Protein AF-X1VYG8-F1 (afdb_monomer_lite)

Organism: NCBI:txid412755

Foldseek 3Di:
DDDPPPDDDPKDKAAAPVLVVLVVVLVVCVVPDDPLVSVLSVQQSLLVCLVVVRMDMPPDDPVSVVSNVVSVVCVPDGPSVVVVCCLVPVQVVQDWDFDDDPVFTWIWGWHQDPDPDPDRDGDTDTDGDDDDD

Secondary structure (DSSP, 8-state):
-EETTTEE---EEEE-HHHHHHHHHHHHHTTTS-HHHHHHHHHHHHHHHHHTT-EEEESPPHHHHHHHHHHHHHTT--HHHHHHHHHHHGGGGT-EEEE--SS--EEEE-------SSS-----EEEE-----

Sequence (133 aa):
IQKDHGIKISCIRLLKKRTIDLINSHCERLTKSTYYEFIQSLLDIIQILLEQELIFIYPEPNILRFLKSSVALLDGIKFSKVFEFIESVIPSFNASFIVNSNNLPILLKIKKENTKSLHPENKVRYSPMRKFL

Radius of gyr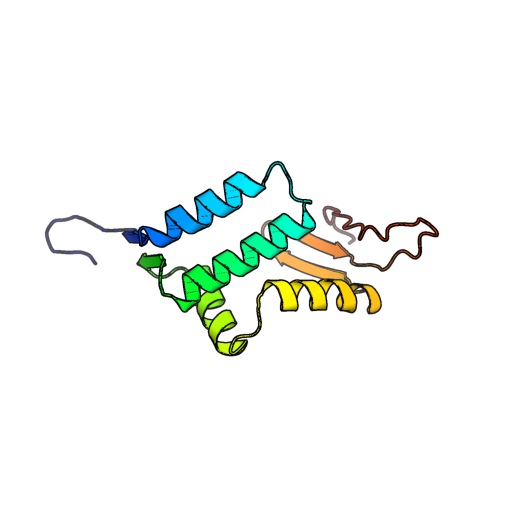ation: 19.71 Å; chains: 1; bounding box: 52×33×54 Å

Structure (mmCIF, N/CA/C/O backbone):
data_AF-X1VYG8-F1
#
_entry.id   AF-X1VYG8-F1
#
loop_
_atom_site.group_PDB
_atom_site.id
_atom_site.type_symbol
_atom_site.label_atom_id
_atom_site.label_alt_id
_atom_site.label_comp_id
_atom_site.label_asym_id
_atom_site.label_entity_id
_atom_site.label_seq_id
_atom_site.pdbx_PDB_ins_code
_atom_site.Cartn_x
_atom_site.Cartn_y
_atom_site.Cartn_z
_atom_site.occupancy
_atom_site.B_iso_or_equiv
_atom_site.auth_seq_id
_atom_site.auth_comp_id
_atom_site.auth_asym_id
_atom_site.auth_atom_id
_atom_site.pdbx_PDB_model_num
ATOM 1 N N . ILE A 1 1 ? -23.465 12.217 11.377 1.00 51.41 1 ILE A N 1
ATOM 2 C CA . ILE A 1 1 ? -24.352 12.018 12.548 1.00 51.41 1 ILE A CA 1
ATOM 3 C C . ILE A 1 1 ? -24.699 13.398 13.085 1.00 51.41 1 ILE A C 1
ATOM 5 O O . ILE A 1 1 ? -23.802 14.088 13.555 1.00 51.41 1 ILE A O 1
ATOM 9 N N . GLN A 1 2 ? -25.946 13.832 12.920 1.00 43.75 2 GLN A N 1
ATOM 10 C CA . GLN A 1 2 ? -26.480 14.981 13.649 1.00 43.75 2 GLN A CA 1
ATOM 11 C C . GLN A 1 2 ? -26.943 14.402 14.987 1.00 43.75 2 GLN A C 1
ATOM 13 O O . GLN A 1 2 ? -27.871 13.604 15.010 1.00 43.75 2 GLN A O 1
ATOM 18 N N . LYS A 1 3 ? -26.210 14.670 16.070 1.00 51.25 3 LYS A N 1
ATOM 19 C CA . LYS A 1 3 ? -26.756 14.481 17.420 1.00 51.25 3 LYS A CA 1
ATOM 20 C C . LYS A 1 3 ? -27.469 15.782 17.777 1.00 51.25 3 LYS A C 1
ATOM 22 O O . LYS A 1 3 ? -26.983 16.835 17.365 1.00 51.25 3 LYS A O 1
ATOM 27 N N . ASP A 1 4 ? -28.569 15.699 18.520 1.00 58.03 4 ASP A N 1
ATOM 28 C CA . ASP A 1 4 ? -29.586 16.731 18.830 1.00 58.03 4 ASP A CA 1
ATOM 29 C C . ASP A 1 4 ? -29.103 18.054 19.481 1.00 58.03 4 ASP A C 1
ATOM 31 O O . ASP A 1 4 ? -29.870 18.774 20.104 1.00 58.03 4 ASP A O 1
ATOM 35 N N . HIS A 1 5 ? -27.825 18.406 19.344 1.00 63.84 5 HIS A N 1
ATOM 36 C CA . HIS A 1 5 ? -27.143 19.534 19.981 1.00 63.84 5 HIS A CA 1
ATOM 37 C C . HIS A 1 5 ? -26.583 20.540 18.953 1.00 63.84 5 HIS A C 1
ATOM 39 O O . HIS A 1 5 ? -25.691 21.321 19.267 1.00 63.84 5 HIS A O 1
ATOM 45 N N . GLY A 1 6 ? -27.029 20.491 17.690 1.00 70.31 6 GLY A N 1
ATOM 46 C CA . GLY A 1 6 ? -26.578 21.415 16.635 1.00 70.31 6 GLY A CA 1
ATOM 47 C C . GLY A 1 6 ? -25.149 21.184 16.113 1.00 70.31 6 GLY A C 1
ATOM 48 O O . GLY A 1 6 ? -24.686 21.923 15.248 1.00 70.31 6 GLY A O 1
ATOM 49 N N . ILE A 1 7 ? -24.449 20.143 16.576 1.00 70.62 7 ILE A N 1
ATOM 50 C CA . ILE A 1 7 ? -23.077 19.830 16.150 1.00 70.62 7 ILE A CA 1
ATOM 51 C C . ILE A 1 7 ? -23.100 18.818 14.996 1.00 70.62 7 ILE A C 1
ATOM 53 O O . ILE A 1 7 ? -23.560 17.682 15.143 1.00 70.62 7 ILE A O 1
ATOM 57 N N . LYS A 1 8 ? -22.554 19.216 13.839 1.00 77.69 8 LYS A N 1
ATOM 58 C CA . LYS A 1 8 ? -22.362 18.354 12.663 1.00 77.69 8 LYS A CA 1
ATOM 59 C C . LYS A 1 8 ? -20.902 17.918 12.563 1.00 77.69 8 LYS A C 1
ATOM 61 O O . LYS A 1 8 ? -20.041 18.697 12.168 1.00 77.69 8 LYS A O 1
ATOM 66 N N . ILE A 1 9 ? -20.631 16.646 12.848 1.00 74.69 9 ILE A N 1
ATOM 67 C CA . ILE A 1 9 ? -19.317 16.053 12.570 1.00 74.69 9 ILE A CA 1
ATOM 68 C C . ILE A 1 9 ? -19.217 15.781 11.066 1.00 74.69 9 ILE A C 1
ATOM 70 O O . ILE A 1 9 ? -19.950 14.943 10.535 1.00 74.69 9 ILE A O 1
ATOM 74 N N . SER A 1 10 ? -18.329 16.507 10.385 1.00 83.94 10 SER A N 1
ATOM 75 C CA . SER A 1 10 ? -18.081 16.380 8.943 1.00 83.94 10 SER A CA 1
ATOM 76 C C . SER A 1 10 ? -17.059 15.294 8.605 1.00 83.94 10 SER A C 1
ATOM 78 O O . SER A 1 10 ? -17.198 14.640 7.574 1.00 83.94 10 SER A O 1
ATOM 80 N N . CYS A 1 11 ? -16.052 15.086 9.461 1.00 88.50 11 CYS A N 1
ATOM 81 C CA . CYS A 1 11 ? -15.027 14.067 9.270 1.00 88.50 11 CYS A CA 1
ATOM 82 C C . CYS A 1 11 ? -14.418 13.616 10.606 1.00 88.50 11 CYS A C 1
ATOM 84 O O . CYS A 1 11 ? -14.146 14.440 11.475 1.00 88.50 11 CYS A O 1
ATOM 86 N N . ILE A 1 12 ? -14.165 12.315 10.745 1.00 92.69 12 ILE A N 1
ATOM 87 C CA . ILE A 1 12 ? -13.341 11.717 11.800 1.00 92.69 12 ILE A CA 1
ATOM 88 C C . ILE A 1 12 ? -12.211 10.958 11.114 1.00 92.69 12 ILE A C 1
ATOM 90 O O . ILE A 1 12 ? -12.460 10.218 10.164 1.00 92.69 12 ILE A O 1
ATOM 94 N N . ARG A 1 13 ? -10.978 11.125 11.596 1.00 93.38 13 ARG A N 1
ATOM 95 C CA . ARG A 1 13 ? -9.806 10.371 11.140 1.00 93.38 13 ARG A CA 1
ATOM 96 C C . ARG A 1 13 ? -9.111 9.781 12.355 1.00 93.38 13 ARG A C 1
ATOM 98 O O . ARG A 1 13 ? -8.787 10.519 13.279 1.00 93.38 13 ARG A O 1
ATOM 105 N N . LEU A 1 14 ? -8.885 8.475 12.345 1.00 93.44 14 LEU A N 1
ATOM 106 C CA . LEU A 1 14 ? -8.129 7.770 13.372 1.00 93.44 14 LEU A CA 1
ATOM 107 C C . LEU A 1 14 ? -6.946 7.075 12.703 1.00 93.44 14 LEU A C 1
ATOM 109 O O . LEU A 1 14 ? -7.106 6.394 11.689 1.00 93.44 14 LEU A O 1
ATOM 113 N N . LEU A 1 15 ? -5.761 7.273 13.271 1.00 94.50 15 LEU A N 1
ATOM 114 C CA . LEU A 1 15 ? -4.505 6.713 12.787 1.00 94.50 15 LEU A CA 1
ATOM 115 C C . LEU A 1 15 ? -3.844 5.983 13.953 1.00 94.50 15 LEU A C 1
ATOM 117 O O . LEU A 1 15 ? -3.635 6.573 15.013 1.00 94.50 15 LEU A O 1
ATOM 121 N N . LYS A 1 16 ? -3.519 4.702 13.775 1.00 95.44 16 LYS A N 1
ATOM 122 C CA . LYS A 1 16 ? -2.747 3.959 14.781 1.00 95.44 16 LYS A CA 1
ATOM 123 C C . LYS A 1 16 ? -1.307 4.487 14.793 1.00 95.44 16 LYS A C 1
ATOM 125 O O . LYS A 1 16 ? -0.790 4.869 13.748 1.00 95.44 16 LYS A O 1
ATOM 130 N N . LYS A 1 17 ? -0.625 4.461 15.947 1.00 95.62 17 LYS A N 1
ATOM 131 C CA . LYS A 1 17 ? 0.773 4.932 16.086 1.00 95.62 17 LYS A CA 1
ATOM 132 C C . LYS A 1 17 ? 1.701 4.351 15.010 1.00 95.62 17 LYS A C 1
ATOM 134 O O . LYS A 1 17 ? 2.469 5.084 14.400 1.00 95.62 17 LYS A O 1
ATOM 139 N N . ARG A 1 18 ? 1.528 3.061 14.706 1.00 95.88 18 ARG A N 1
ATOM 140 C CA . ARG A 1 18 ? 2.270 2.348 13.659 1.00 95.88 18 ARG A CA 1
ATOM 141 C C . ARG A 1 18 ? 2.225 3.045 12.294 1.00 95.88 18 ARG A C 1
ATOM 143 O O . ARG A 1 18 ? 3.197 2.965 11.555 1.00 95.88 18 ARG A O 1
ATOM 150 N N . THR A 1 19 ? 1.138 3.744 11.960 1.00 94.44 19 THR A N 1
ATOM 151 C CA . THR A 1 19 ? 1.047 4.557 10.737 1.00 94.44 19 THR A CA 1
ATOM 152 C C . THR A 1 19 ? 2.137 5.619 10.696 1.00 94.44 19 THR A C 1
ATOM 154 O O . THR A 1 19 ? 2.805 5.777 9.680 1.00 94.44 19 THR A O 1
ATOM 157 N N . ILE A 1 20 ? 2.332 6.327 11.808 1.00 93.69 20 ILE A N 1
ATOM 158 C CA . ILE A 1 20 ? 3.333 7.387 11.927 1.00 93.69 20 ILE A CA 1
ATOM 159 C C . ILE A 1 20 ? 4.736 6.781 11.853 1.00 93.69 20 ILE A C 1
ATOM 161 O O . ILE A 1 20 ? 5.575 7.293 11.121 1.00 93.69 20 ILE A O 1
ATOM 165 N N . ASP A 1 21 ? 4.965 5.656 12.533 1.00 95.12 21 ASP A N 1
ATOM 166 C CA . ASP A 1 21 ? 6.261 4.967 12.520 1.00 95.12 21 ASP A CA 1
ATOM 167 C C . ASP A 1 21 ? 6.659 4.530 11.093 1.00 95.12 21 ASP A C 1
ATOM 169 O O . ASP A 1 21 ? 7.797 4.734 10.668 1.00 95.12 21 ASP A O 1
ATOM 173 N N . LEU A 1 22 ? 5.707 3.993 10.317 1.00 94.50 22 LEU A N 1
ATOM 174 C CA . LEU A 1 22 ? 5.921 3.601 8.918 1.00 94.50 22 LEU A CA 1
ATOM 175 C C . LEU A 1 22 ? 6.233 4.804 8.018 1.00 94.50 22 LEU A C 1
ATOM 177 O O . LEU A 1 22 ? 7.164 4.744 7.216 1.00 94.50 22 LEU A O 1
ATOM 181 N N . ILE A 1 23 ? 5.476 5.896 8.160 1.00 92.06 23 ILE A N 1
ATOM 182 C CA . ILE A 1 23 ? 5.689 7.121 7.379 1.00 92.06 23 ILE A CA 1
ATOM 183 C C . ILE A 1 23 ? 7.049 7.739 7.715 1.00 92.06 23 ILE A C 1
ATOM 185 O O . ILE A 1 23 ? 7.785 8.112 6.808 1.00 92.06 23 ILE A O 1
ATOM 189 N N . ASN A 1 24 ? 7.420 7.804 8.993 1.00 91.94 24 ASN A N 1
ATOM 190 C CA . ASN A 1 24 ? 8.709 8.351 9.409 1.00 91.94 24 ASN A CA 1
ATOM 191 C C . ASN A 1 24 ? 9.873 7.527 8.851 1.00 91.94 24 ASN A C 1
ATOM 193 O O . ASN A 1 24 ? 10.784 8.093 8.254 1.00 91.94 24 ASN A O 1
ATOM 197 N N . SER A 1 25 ? 9.802 6.195 8.953 1.00 89.50 25 SER A N 1
ATOM 198 C CA . SER A 1 25 ? 10.829 5.306 8.394 1.00 89.50 25 SER A CA 1
ATOM 199 C C . SER A 1 25 ? 10.980 5.465 6.875 1.00 89.50 25 SER A C 1
ATOM 201 O O . SER A 1 25 ? 12.087 5.403 6.340 1.00 89.50 25 SER A O 1
ATOM 203 N N . HIS A 1 26 ? 9.876 5.708 6.169 1.00 89.25 26 HIS A N 1
ATOM 204 C CA . HIS A 1 26 ? 9.896 6.010 4.742 1.00 89.25 26 HIS A CA 1
ATOM 205 C C . HIS A 1 26 ? 10.532 7.366 4.441 1.00 89.25 26 HIS A C 1
ATOM 207 O O . HIS A 1 26 ? 11.381 7.471 3.557 1.00 89.25 26 HIS A O 1
ATOM 213 N N . CYS A 1 27 ? 10.175 8.394 5.210 1.00 86.75 27 CYS A N 1
ATOM 214 C CA . CYS A 1 27 ? 10.726 9.732 5.056 1.00 86.75 27 CYS A CA 1
ATOM 215 C C . CYS A 1 27 ? 12.232 9.787 5.346 1.00 86.75 27 CYS A C 1
ATOM 217 O O . CYS A 1 27 ? 12.958 10.482 4.646 1.00 86.75 27 CYS A O 1
ATOM 219 N N . GLU A 1 28 ? 12.740 9.020 6.311 1.00 86.81 28 GLU A N 1
ATOM 220 C CA . GLU A 1 28 ? 14.185 8.921 6.572 1.00 86.81 28 GLU A CA 1
ATOM 221 C C . GLU A 1 28 ? 14.973 8.386 5.365 1.00 86.81 28 GLU A C 1
ATOM 223 O O . GLU A 1 28 ? 16.151 8.704 5.190 1.00 86.81 28 GLU A O 1
ATOM 228 N N . ARG A 1 29 ? 14.324 7.596 4.503 1.00 81.25 29 ARG A N 1
ATOM 229 C CA . ARG A 1 29 ? 14.931 7.016 3.298 1.00 81.25 29 ARG A CA 1
ATOM 230 C C . ARG A 1 29 ? 14.874 7.945 2.079 1.00 81.25 29 ARG A C 1
ATOM 232 O O . ARG A 1 29 ? 15.622 7.715 1.133 1.00 81.25 29 ARG A O 1
ATOM 239 N N . LEU A 1 30 ? 14.088 9.031 2.123 1.00 76.94 30 LEU A N 1
ATOM 240 C CA . LEU A 1 30 ? 13.912 9.992 1.016 1.00 76.94 30 LEU A CA 1
ATOM 241 C C . LEU A 1 30 ? 15.227 10.539 0.451 1.00 76.94 30 LEU A C 1
ATOM 243 O O . LEU A 1 30 ? 15.323 10.791 -0.743 1.00 76.94 30 LEU A O 1
ATOM 247 N N . THR A 1 31 ? 16.239 10.737 1.295 1.00 71.81 31 THR A N 1
ATOM 248 C CA . THR A 1 31 ? 17.522 11.330 0.882 1.00 71.81 31 THR A CA 1
ATOM 249 C C . THR A 1 31 ? 18.451 10.351 0.167 1.00 71.81 31 THR A C 1
ATOM 251 O O . THR A 1 31 ? 19.457 10.778 -0.394 1.00 71.81 31 THR A O 1
ATOM 254 N N . LYS A 1 32 ? 18.142 9.049 0.187 1.00 80.94 32 LYS A N 1
ATOM 255 C CA . LYS A 1 32 ? 19.010 7.982 -0.337 1.00 80.94 32 LYS A CA 1
ATOM 256 C C . LYS A 1 32 ? 18.372 7.163 -1.457 1.00 80.94 32 LYS A C 1
ATOM 258 O O . LYS A 1 32 ? 19.059 6.338 -2.048 1.00 80.94 32 LYS A O 1
ATOM 263 N N . SER A 1 33 ? 17.084 7.362 -1.723 1.00 80.94 33 SER A N 1
ATOM 264 C CA . SER A 1 33 ? 16.319 6.569 -2.683 1.00 80.94 33 SER A CA 1
ATOM 265 C C . SER A 1 33 ? 16.143 7.294 -4.010 1.00 80.94 33 SER A C 1
ATOM 267 O O . SER A 1 33 ? 15.962 8.511 -4.065 1.00 80.94 33 SER A O 1
ATOM 269 N N . THR A 1 34 ? 16.135 6.525 -5.092 1.00 87.38 34 THR A N 1
ATOM 270 C CA . THR A 1 34 ? 15.663 7.013 -6.388 1.00 87.38 34 THR A CA 1
ATOM 271 C C . THR A 1 34 ? 14.161 7.312 -6.333 1.00 87.38 34 THR A C 1
ATOM 273 O O . THR A 1 34 ? 13.431 6.790 -5.487 1.00 87.38 34 THR A O 1
ATOM 276 N N . TYR A 1 35 ? 13.665 8.122 -7.275 1.00 81.69 35 TYR A N 1
ATOM 277 C CA . TYR A 1 35 ? 12.225 8.378 -7.403 1.00 81.69 35 TYR A CA 1
ATOM 278 C C . TYR A 1 35 ? 11.420 7.077 -7.552 1.00 81.69 35 TYR A C 1
ATOM 280 O O . TYR A 1 35 ? 10.330 6.947 -7.002 1.00 81.69 35 TYR A O 1
ATOM 288 N N . TYR A 1 36 ? 11.979 6.097 -8.261 1.00 84.12 36 TYR A N 1
ATOM 289 C CA . TYR A 1 36 ? 11.336 4.810 -8.471 1.00 84.12 36 TYR A CA 1
ATOM 290 C C . TYR A 1 36 ? 11.160 4.024 -7.169 1.00 84.12 36 TYR A C 1
ATOM 292 O O . TYR A 1 36 ? 10.044 3.657 -6.803 1.00 84.12 36 TYR A O 1
ATOM 300 N N . GLU A 1 37 ? 12.252 3.839 -6.428 1.00 87.06 37 GLU A N 1
ATOM 301 C CA . GLU A 1 37 ? 12.248 3.153 -5.131 1.00 87.06 37 GLU A CA 1
ATOM 302 C C . GLU A 1 37 ? 11.349 3.867 -4.118 1.00 87.06 37 GLU A C 1
ATOM 304 O O . GLU A 1 37 ? 10.671 3.223 -3.315 1.00 87.06 37 GLU A O 1
ATOM 309 N N . PHE A 1 38 ? 11.299 5.200 -4.184 1.00 88.62 38 PHE A N 1
ATOM 310 C CA . PHE A 1 38 ? 10.384 5.997 -3.380 1.00 88.62 38 PHE A CA 1
ATOM 311 C C . PHE A 1 38 ? 8.920 5.635 -3.667 1.00 88.62 38 PHE A C 1
ATOM 313 O O . PHE A 1 38 ? 8.181 5.309 -2.738 1.00 88.62 38 PHE A O 1
ATOM 320 N N . ILE A 1 39 ? 8.502 5.624 -4.937 1.00 89.00 39 ILE A N 1
ATOM 321 C CA . ILE A 1 39 ? 7.123 5.273 -5.311 1.00 89.00 39 ILE A CA 1
ATOM 322 C C . ILE A 1 39 ? 6.792 3.835 -4.907 1.00 89.00 39 ILE A C 1
ATOM 324 O O . ILE A 1 39 ? 5.737 3.598 -4.319 1.00 89.00 39 ILE A O 1
ATOM 328 N N . GLN A 1 40 ? 7.692 2.881 -5.150 1.00 91.06 40 GLN A N 1
ATOM 329 C CA . GLN A 1 40 ? 7.482 1.489 -4.746 1.00 91.06 40 GLN A CA 1
ATOM 330 C C . GLN A 1 40 ? 7.307 1.346 -3.231 1.00 91.06 40 GLN A C 1
ATOM 332 O O . GLN A 1 40 ? 6.370 0.693 -2.772 1.00 91.06 40 GLN A O 1
ATOM 337 N N . SER A 1 41 ? 8.174 1.990 -2.446 1.00 91.75 41 SER A N 1
ATOM 338 C CA . SER A 1 41 ? 8.088 1.943 -0.988 1.00 91.75 41 SER A CA 1
ATOM 339 C C . SER A 1 41 ? 6.813 2.610 -0.471 1.00 91.75 41 SER A C 1
ATOM 341 O O . SER A 1 41 ? 6.211 2.103 0.476 1.00 91.75 41 SER A O 1
ATOM 343 N N . LEU A 1 42 ? 6.373 3.705 -1.095 1.00 93.12 42 LEU A N 1
ATOM 344 C CA . LEU A 1 42 ? 5.121 4.370 -0.745 1.00 93.12 42 LEU A CA 1
ATOM 345 C C . LEU A 1 42 ? 3.913 3.461 -1.011 1.00 93.12 42 LEU A C 1
ATOM 347 O O . LEU A 1 42 ? 3.030 3.355 -0.162 1.00 93.12 42 LEU A O 1
ATOM 351 N N . LEU A 1 43 ? 3.886 2.785 -2.163 1.00 94.75 43 LEU A N 1
ATOM 352 C CA . LEU A 1 43 ? 2.831 1.834 -2.522 1.00 94.75 43 LEU A CA 1
ATOM 353 C C . LEU A 1 43 ? 2.746 0.670 -1.527 1.00 94.75 43 LEU A C 1
ATOM 355 O O . LEU A 1 43 ? 1.650 0.337 -1.076 1.00 94.75 43 LEU A O 1
ATOM 359 N N . ASP A 1 44 ? 3.889 0.107 -1.133 1.00 93.81 44 ASP A N 1
ATOM 360 C CA . ASP A 1 44 ? 3.949 -0.958 -0.127 1.00 93.81 44 ASP A CA 1
ATOM 361 C C . ASP A 1 44 ? 3.434 -0.480 1.240 1.00 93.81 44 ASP A C 1
ATOM 363 O O . ASP A 1 44 ? 2.691 -1.192 1.915 1.00 93.81 44 ASP A O 1
ATOM 367 N N . ILE A 1 45 ? 3.775 0.745 1.648 1.00 95.19 45 ILE A N 1
ATOM 368 C CA . ILE A 1 45 ? 3.275 1.321 2.903 1.00 95.19 45 ILE A CA 1
ATOM 369 C C . ILE A 1 45 ? 1.768 1.532 2.843 1.00 95.19 45 ILE A C 1
ATOM 371 O O . ILE A 1 45 ? 1.079 1.175 3.794 1.00 95.19 45 ILE A O 1
ATOM 375 N N . ILE A 1 46 ? 1.241 2.070 1.740 1.00 94.69 46 ILE A N 1
ATOM 376 C CA . ILE A 1 46 ? -0.206 2.227 1.549 1.00 94.69 46 ILE A CA 1
ATOM 377 C C . ILE A 1 46 ? -0.904 0.877 1.714 1.00 94.69 46 ILE A C 1
ATOM 379 O O . ILE A 1 46 ? -1.887 0.796 2.445 1.00 94.69 46 ILE A O 1
ATOM 383 N N . GLN A 1 47 ? -0.378 -0.186 1.108 1.00 95.69 47 GLN A N 1
ATOM 384 C CA . GLN A 1 47 ? -0.943 -1.522 1.256 1.00 95.69 47 GLN A CA 1
ATOM 385 C C . GLN A 1 47 ? -0.920 -2.007 2.712 1.00 95.69 47 GLN A C 1
ATOM 387 O O . GLN A 1 47 ? -1.964 -2.401 3.226 1.00 95.69 47 GLN A O 1
ATOM 392 N N . ILE A 1 48 ? 0.209 -1.868 3.418 1.00 95.50 48 ILE A N 1
ATOM 393 C CA . ILE A 1 48 ? 0.320 -2.226 4.845 1.00 95.50 48 ILE A CA 1
ATOM 394 C C . ILE A 1 48 ? -0.708 -1.469 5.698 1.00 95.50 48 ILE A C 1
ATOM 396 O O . ILE A 1 48 ? -1.333 -2.047 6.589 1.00 95.50 48 ILE A O 1
ATOM 400 N N . LEU A 1 49 ? -0.890 -0.169 5.441 1.00 95.62 49 LEU A N 1
ATOM 401 C CA . LEU A 1 49 ? -1.840 0.674 6.170 1.00 95.62 49 LEU A CA 1
ATOM 402 C C . LEU A 1 49 ? -3.284 0.186 6.008 1.00 95.62 49 LEU A C 1
ATOM 404 O O . LEU A 1 49 ? -4.075 0.308 6.947 1.00 95.62 49 LEU A O 1
ATOM 408 N N . LEU A 1 50 ? -3.620 -0.351 4.835 1.00 95.06 50 LEU A N 1
ATOM 409 C CA . LEU A 1 50 ? -4.948 -0.860 4.507 1.00 95.06 50 LEU A CA 1
ATOM 410 C C . LEU A 1 50 ? -5.164 -2.271 5.063 1.00 95.06 50 LEU A C 1
ATOM 412 O O . LEU A 1 50 ? -6.164 -2.490 5.739 1.00 95.06 50 LEU A O 1
ATOM 416 N N . GLU A 1 51 ? -4.218 -3.187 4.842 1.00 94.00 51 GLU A N 1
ATOM 417 C CA . GLU A 1 51 ? -4.288 -4.587 5.293 1.00 94.00 51 GLU A CA 1
ATOM 418 C C . GLU A 1 51 ? -4.368 -4.707 6.817 1.00 94.00 51 GLU A C 1
ATOM 420 O O . GLU A 1 51 ? -5.096 -5.540 7.346 1.00 94.00 51 GLU A O 1
ATOM 425 N N . GLN A 1 52 ? -3.639 -3.855 7.541 1.00 94.56 52 GLN A N 1
ATOM 426 C CA . GLN A 1 52 ? -3.621 -3.868 9.008 1.00 94.56 52 GLN A CA 1
ATOM 427 C C . GLN A 1 52 ? -4.645 -2.908 9.637 1.00 94.56 52 GLN A C 1
ATOM 429 O O . GLN A 1 52 ? -4.622 -2.670 10.854 1.00 94.56 52 GLN A O 1
ATOM 434 N N . GLU A 1 53 ? -5.514 -2.310 8.816 1.00 94.19 53 GLU A N 1
ATOM 435 C CA . GLU A 1 53 ? -6.527 -1.340 9.238 1.00 94.19 53 GLU A CA 1
ATOM 436 C C . GLU A 1 53 ? -5.930 -0.237 10.136 1.00 94.19 53 GLU A C 1
ATOM 438 O O . GLU A 1 53 ? -6.426 0.065 11.227 1.00 94.19 53 GLU A O 1
ATOM 443 N N . LEU A 1 54 ? -4.786 0.327 9.735 1.00 95.94 54 LEU A N 1
ATOM 444 C CA . LEU A 1 54 ? -4.079 1.348 10.520 1.00 95.94 54 LEU A CA 1
ATOM 445 C C . LEU A 1 54 ? -4.688 2.747 10.349 1.00 95.94 54 LEU A C 1
ATOM 447 O O . LEU A 1 54 ? -4.344 3.669 11.097 1.00 95.94 54 LEU A O 1
ATOM 451 N N . ILE A 1 55 ? -5.591 2.896 9.377 1.00 94.38 55 ILE A N 1
ATOM 452 C CA . ILE A 1 55 ? -6.276 4.138 9.029 1.00 94.38 55 ILE A CA 1
ATOM 453 C C . ILE A 1 55 ? -7.784 3.907 9.029 1.00 94.38 55 ILE A C 1
ATOM 455 O O . ILE A 1 55 ? -8.301 3.033 8.335 1.00 94.38 55 ILE A O 1
ATOM 459 N N . PHE A 1 56 ? -8.499 4.770 9.742 1.00 93.94 56 PHE A N 1
ATOM 460 C CA . PHE A 1 56 ? -9.952 4.843 9.713 1.00 93.94 56 PHE A CA 1
ATOM 461 C C . PHE A 1 56 ? -10.387 6.276 9.408 1.00 93.94 56 PHE A C 1
ATOM 463 O O . PHE A 1 56 ? -9.914 7.223 10.036 1.00 93.94 56 PHE A O 1
ATOM 470 N N . ILE A 1 57 ? -11.288 6.444 8.439 1.00 93.88 57 ILE A N 1
ATOM 471 C CA . ILE A 1 57 ? -11.839 7.746 8.051 1.00 93.88 57 ILE A CA 1
ATOM 472 C C . ILE A 1 57 ? -13.355 7.611 7.933 1.00 93.88 57 ILE A C 1
ATOM 474 O O . ILE A 1 57 ? -13.838 6.733 7.220 1.00 93.88 57 ILE A O 1
ATOM 478 N N . TYR A 1 58 ? -14.097 8.494 8.600 1.00 90.75 58 TYR A N 1
ATOM 479 C CA . TYR A 1 58 ? -15.552 8.581 8.510 1.00 90.75 58 TYR A CA 1
ATOM 480 C C . TYR A 1 58 ? -15.993 9.995 8.090 1.00 90.75 58 TYR A C 1
ATOM 482 O O . TYR A 1 58 ? -15.469 10.957 8.652 1.00 90.75 58 TYR A O 1
ATOM 490 N N . PRO A 1 59 ? -16.969 10.151 7.175 1.00 91.88 59 PRO A N 1
ATOM 491 C CA . PRO A 1 59 ? -17.493 9.094 6.309 1.00 91.88 59 PRO A CA 1
ATOM 492 C C . PRO A 1 59 ? -16.382 8.535 5.412 1.00 91.88 59 PRO A C 1
ATOM 494 O O . PRO A 1 59 ? -15.433 9.248 5.086 1.00 91.88 59 PRO A O 1
ATOM 497 N N . GLU A 1 60 ? -16.479 7.254 5.050 1.00 93.88 60 GLU A N 1
ATOM 498 C CA . GLU A 1 60 ? -15.427 6.594 4.275 1.00 93.88 60 GLU A CA 1
ATOM 499 C C . GLU A 1 60 ? -15.314 7.217 2.872 1.00 93.88 60 GLU A C 1
ATOM 501 O O . GLU A 1 60 ? -16.275 7.146 2.095 1.00 93.88 60 GLU A O 1
ATOM 506 N N . PRO A 1 61 ? -14.155 7.799 2.509 1.00 92.38 61 PRO A N 1
ATOM 507 C CA . PRO A 1 61 ? -13.947 8.351 1.178 1.00 92.38 61 PRO A CA 1
ATOM 508 C C . PRO A 1 61 ? -13.972 7.253 0.110 1.00 92.38 61 PRO A C 1
ATOM 510 O O . PRO A 1 61 ? -13.415 6.175 0.316 1.00 92.38 61 PRO A O 1
ATOM 513 N N . ASN A 1 62 ? -14.511 7.554 -1.076 1.00 93.38 62 ASN A N 1
ATOM 514 C CA . ASN A 1 62 ? -14.532 6.602 -2.197 1.00 93.38 62 ASN A CA 1
ATOM 515 C C . ASN A 1 62 ? -13.131 6.087 -2.560 1.00 93.38 62 ASN A C 1
ATOM 517 O O . ASN A 1 62 ? -12.987 4.917 -2.894 1.00 93.38 62 ASN A O 1
ATOM 521 N N . ILE A 1 63 ? -12.097 6.927 -2.433 1.00 92.75 63 ILE A N 1
ATOM 522 C CA . ILE A 1 63 ? -10.710 6.511 -2.670 1.00 92.75 63 ILE A CA 1
ATOM 523 C C . ILE A 1 63 ? -10.224 5.484 -1.641 1.00 92.75 63 ILE A C 1
ATOM 525 O O . ILE A 1 63 ? -9.561 4.524 -2.011 1.00 92.75 63 ILE A O 1
ATOM 529 N N . LEU A 1 64 ? -10.593 5.633 -0.363 1.00 93.62 64 LEU A N 1
ATOM 530 C CA . LEU A 1 64 ? -10.217 4.672 0.675 1.00 93.62 64 LEU A CA 1
ATOM 531 C C . LEU A 1 64 ? -10.918 3.333 0.435 1.00 93.62 64 LEU A C 1
ATOM 533 O O . LEU A 1 64 ? -10.279 2.288 0.513 1.00 93.62 64 LEU A O 1
ATOM 537 N N . ARG A 1 65 ? -12.208 3.374 0.080 1.00 94.88 65 ARG A N 1
ATOM 538 C CA . ARG A 1 65 ? -12.974 2.177 -0.279 1.00 94.88 65 ARG A CA 1
ATOM 539 C C . ARG A 1 65 ? -12.371 1.464 -1.483 1.00 94.88 65 ARG A C 1
ATOM 541 O O . ARG A 1 65 ? -12.130 0.267 -1.414 1.00 94.88 65 ARG A O 1
ATOM 548 N N . PHE A 1 66 ? -12.076 2.212 -2.546 1.00 95.12 66 PHE A N 1
ATOM 549 C CA . PHE A 1 66 ? -11.418 1.692 -3.741 1.00 95.1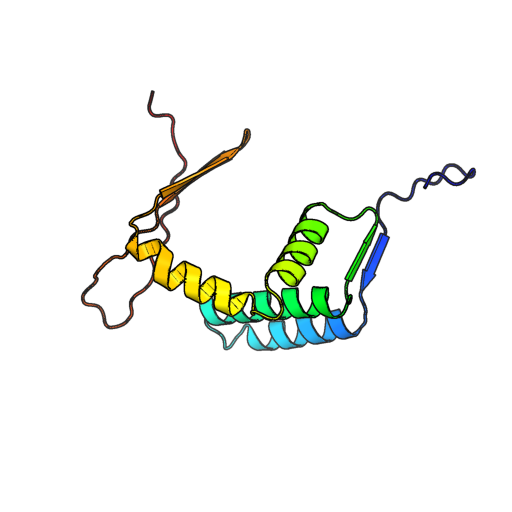2 66 PHE A CA 1
ATOM 550 C C . PHE A 1 66 ? -10.100 0.999 -3.393 1.00 95.12 66 PHE A C 1
ATOM 552 O O . PHE A 1 66 ? -9.898 -0.143 -3.779 1.00 95.12 66 PHE A O 1
ATOM 559 N N . LEU A 1 67 ? -9.231 1.651 -2.617 1.00 94.50 67 LEU A N 1
ATOM 560 C CA . LEU A 1 67 ? -7.942 1.077 -2.241 1.00 94.50 67 LEU A CA 1
ATOM 561 C C . LEU A 1 67 ? -8.091 -0.202 -1.405 1.00 94.50 67 LEU A C 1
ATOM 563 O O . LEU A 1 67 ? -7.405 -1.179 -1.687 1.00 94.50 67 LEU A O 1
ATOM 567 N N . LYS A 1 68 ? -9.006 -0.231 -0.427 1.00 94.50 68 LYS A N 1
ATOM 568 C CA . LYS A 1 68 ? -9.301 -1.447 0.352 1.00 94.50 68 LYS A CA 1
ATOM 569 C C . LYS A 1 68 ? -9.795 -2.587 -0.539 1.00 94.50 68 LYS A C 1
ATOM 571 O O . LYS A 1 68 ? -9.319 -3.709 -0.410 1.00 94.50 68 LYS A O 1
ATOM 576 N N . SER A 1 69 ? -10.717 -2.299 -1.459 1.00 94.88 69 SER A N 1
ATOM 577 C CA . SER A 1 69 ? -11.208 -3.288 -2.423 1.00 94.88 69 SER A CA 1
ATOM 578 C C . SER A 1 69 ? -10.099 -3.782 -3.353 1.00 94.88 69 SER A C 1
ATOM 580 O O . SER A 1 69 ? -10.048 -4.971 -3.641 1.00 94.88 69 SER A O 1
ATOM 582 N N . SER A 1 70 ? -9.187 -2.904 -3.780 1.00 94.00 70 SER A N 1
ATOM 583 C CA . SER A 1 70 ? -8.026 -3.277 -4.592 1.00 94.00 70 SER A CA 1
ATOM 584 C C . SER A 1 70 ? -7.072 -4.203 -3.841 1.00 94.00 70 SER A C 1
ATOM 586 O O . SER A 1 70 ? -6.629 -5.187 -4.418 1.00 94.00 70 SER A O 1
ATOM 588 N N . VAL A 1 71 ? -6.790 -3.935 -2.559 1.00 93.94 71 VAL A N 1
ATOM 589 C CA . VAL A 1 71 ? -5.999 -4.847 -1.711 1.00 93.94 71 VAL A CA 1
ATOM 590 C C . VAL A 1 71 ? -6.667 -6.220 -1.628 1.00 93.94 71 VAL A C 1
ATOM 592 O O . VAL A 1 71 ? -6.009 -7.227 -1.863 1.00 93.94 71 VAL A O 1
ATOM 595 N N . ALA A 1 72 ? -7.973 -6.263 -1.349 1.00 92.25 72 ALA A N 1
ATOM 596 C CA . ALA A 1 72 ? -8.714 -7.519 -1.245 1.00 92.25 72 ALA A CA 1
ATOM 597 C C . ALA A 1 72 ? -8.728 -8.307 -2.567 1.00 92.25 72 ALA A C 1
ATOM 599 O O . ALA A 1 72 ? -8.584 -9.523 -2.559 1.00 92.25 72 ALA A O 1
ATOM 600 N N . LEU A 1 73 ? -8.873 -7.619 -3.703 1.00 94.44 73 LEU A N 1
ATOM 601 C CA . LEU A 1 73 ? -8.866 -8.237 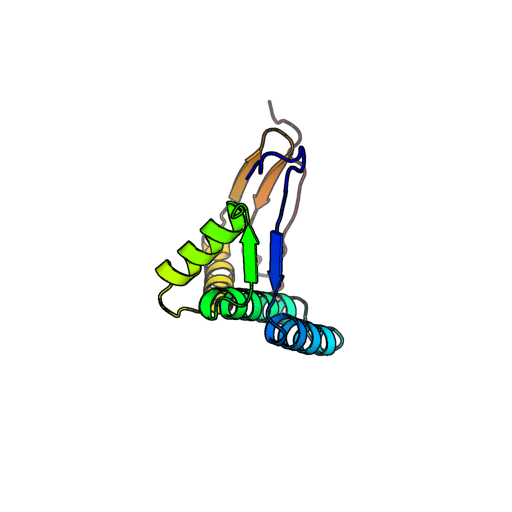-5.031 1.00 94.44 73 LEU A CA 1
ATOM 602 C C . LEU A 1 73 ? -7.489 -8.789 -5.420 1.00 94.44 73 LEU A C 1
ATOM 604 O O . LEU A 1 73 ? -7.405 -9.766 -6.158 1.00 94.44 73 LEU A O 1
ATOM 608 N N . LEU A 1 74 ? -6.420 -8.150 -4.952 1.00 92.56 74 LEU A N 1
ATOM 609 C CA . LEU A 1 74 ? -5.049 -8.546 -5.255 1.00 92.56 74 LEU A CA 1
ATOM 610 C C . LEU A 1 74 ? -4.542 -9.704 -4.389 1.00 92.56 74 LEU A C 1
ATOM 612 O O . LEU A 1 74 ? -3.476 -10.222 -4.693 1.00 92.56 74 LEU A O 1
ATOM 616 N N . ASP A 1 75 ? -5.280 -10.108 -3.352 1.00 90.12 75 ASP A N 1
ATOM 617 C CA . ASP A 1 75 ? -5.031 -11.307 -2.534 1.00 90.12 75 ASP A CA 1
ATOM 618 C C . ASP A 1 75 ? -3.548 -11.515 -2.160 1.00 90.12 75 ASP A C 1
ATOM 620 O O . ASP A 1 75 ? -2.907 -12.515 -2.482 1.00 90.12 75 ASP A O 1
ATOM 624 N N . GLY A 1 76 ? -2.955 -10.496 -1.532 1.00 87.38 76 GLY A N 1
ATOM 625 C CA . GLY A 1 76 ? -1.556 -10.520 -1.087 1.00 87.38 76 GLY A CA 1
ATOM 626 C C . GLY A 1 76 ? -0.518 -10.137 -2.149 1.00 87.38 76 GLY A C 1
ATOM 627 O O . GLY A 1 76 ? 0.668 -10.015 -1.827 1.00 87.38 76 GLY A O 1
ATOM 628 N N . ILE A 1 77 ? -0.917 -9.874 -3.399 1.00 93.88 77 ILE A N 1
ATOM 629 C CA . ILE A 1 77 ? -0.023 -9.268 -4.394 1.00 93.88 77 ILE A CA 1
ATOM 630 C C . ILE A 1 77 ? 0.305 -7.833 -3.965 1.00 93.88 77 ILE A C 1
ATOM 632 O O . ILE A 1 77 ? -0.576 -7.025 -3.666 1.00 93.88 77 ILE A O 1
ATOM 636 N N . LYS A 1 78 ? 1.600 -7.497 -3.968 1.00 94.19 78 LYS A N 1
ATOM 637 C CA . LYS A 1 78 ? 2.070 -6.159 -3.602 1.00 94.19 78 LYS A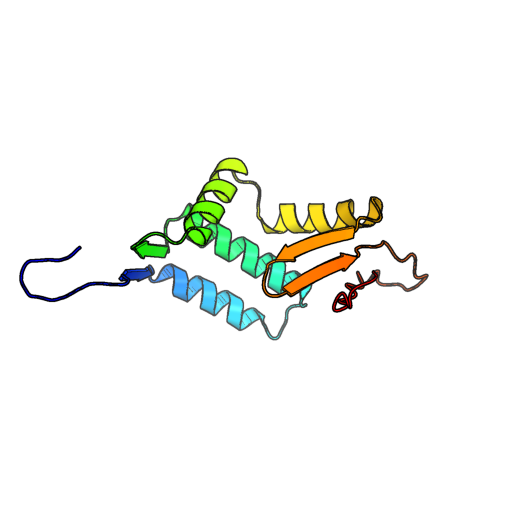 CA 1
ATOM 638 C C . LYS A 1 78 ? 1.746 -5.113 -4.668 1.00 94.19 78 LYS A C 1
ATOM 640 O O . LYS A 1 78 ? 2.005 -5.330 -5.852 1.00 94.19 78 LYS A O 1
ATOM 645 N N . PHE A 1 79 ? 1.311 -3.928 -4.253 1.00 94.19 79 PHE A N 1
ATOM 646 C CA . PHE A 1 79 ? 1.074 -2.779 -5.126 1.00 94.19 79 PHE A CA 1
ATOM 647 C C . PHE A 1 79 ? 2.331 -2.374 -5.900 1.00 94.19 79 PHE A C 1
ATOM 649 O O . PHE A 1 79 ? 2.236 -2.064 -7.085 1.00 94.19 79 PHE A O 1
ATOM 656 N N . SER A 1 80 ? 3.512 -2.438 -5.278 1.00 93.38 80 SER A N 1
ATOM 657 C CA . SER A 1 80 ? 4.790 -2.223 -5.971 1.00 93.38 80 SER A CA 1
ATOM 658 C C . SER A 1 80 ? 5.002 -3.202 -7.130 1.00 93.38 80 SER A C 1
ATOM 660 O O . SER A 1 80 ? 5.459 -2.794 -8.193 1.00 93.38 80 SER A O 1
ATOM 662 N N . LYS A 1 81 ? 4.602 -4.471 -6.977 1.00 93.31 81 LYS A N 1
ATOM 663 C CA . LYS A 1 81 ? 4.693 -5.489 -8.035 1.00 93.31 81 LYS A CA 1
ATOM 664 C C . LYS A 1 81 ? 3.696 -5.265 -9.157 1.00 93.31 81 LYS A C 1
ATOM 666 O O . LYS A 1 81 ? 4.047 -5.431 -10.322 1.00 93.31 81 LYS A O 1
ATOM 671 N N . VAL A 1 82 ? 2.487 -4.816 -8.830 1.00 92.12 82 VAL A N 1
ATOM 672 C CA . VAL A 1 82 ? 1.525 -4.379 -9.849 1.00 92.12 82 VAL A CA 1
ATOM 673 C C . VAL A 1 82 ? 2.076 -3.176 -10.617 1.00 92.12 82 VAL A C 1
ATOM 675 O O . VAL A 1 82 ? 1.970 -3.134 -11.839 1.00 92.12 82 VAL A O 1
ATOM 678 N N . PHE A 1 83 ? 2.715 -2.229 -9.930 1.00 90.38 83 PHE A N 1
ATOM 679 C CA . PHE A 1 83 ? 3.339 -1.071 -10.564 1.00 90.38 83 PHE A CA 1
ATOM 680 C C . PHE A 1 83 ? 4.508 -1.458 -11.485 1.00 90.38 83 PHE A C 1
ATOM 682 O O . PHE A 1 83 ? 4.520 -1.028 -12.634 1.00 90.38 83 PHE A O 1
ATOM 689 N N . GLU A 1 84 ? 5.423 -2.328 -11.040 1.00 89.44 84 GLU A N 1
ATOM 690 C CA . GLU A 1 84 ? 6.501 -2.895 -11.876 1.00 89.44 84 GLU A CA 1
ATOM 691 C C . GLU A 1 84 ? 5.942 -3.595 -13.128 1.00 89.44 84 GLU A C 1
ATOM 693 O O . GLU A 1 84 ? 6.447 -3.431 -14.242 1.00 89.44 84 GLU A O 1
ATOM 698 N N . PHE A 1 85 ? 4.871 -4.376 -12.963 1.00 88.75 85 PHE A N 1
ATOM 699 C CA . PHE A 1 85 ? 4.211 -5.056 -14.073 1.00 88.75 85 PHE A CA 1
ATOM 700 C C . PHE A 1 85 ? 3.619 -4.054 -15.070 1.00 88.75 85 PHE A C 1
ATOM 702 O O . PHE A 1 85 ? 3.899 -4.128 -16.261 1.00 88.75 85 PHE A O 1
ATOM 709 N N . ILE A 1 86 ? 2.842 -3.083 -14.591 1.00 85.25 86 ILE A N 1
ATOM 710 C CA . ILE A 1 86 ? 2.258 -2.012 -15.408 1.00 85.25 86 ILE A CA 1
ATOM 711 C C . ILE A 1 86 ? 3.357 -1.272 -16.169 1.00 85.25 86 ILE A C 1
ATOM 713 O O . ILE A 1 86 ? 3.247 -1.070 -17.375 1.00 85.25 86 ILE A O 1
ATOM 717 N N . GLU A 1 87 ? 4.434 -0.897 -15.493 1.00 80.56 87 GLU A N 1
ATOM 718 C CA . GLU A 1 87 ? 5.528 -0.160 -16.107 1.00 80.56 87 GLU A CA 1
ATOM 719 C C . GLU A 1 87 ? 6.295 -0.991 -17.144 1.00 80.56 87 GLU A C 1
ATOM 721 O O . GLU A 1 87 ? 6.688 -0.463 -18.179 1.00 80.56 87 GLU A O 1
ATOM 726 N N . SER A 1 88 ? 6.493 -2.288 -16.919 1.00 82.38 88 SER A N 1
ATOM 727 C CA . SER A 1 88 ? 7.179 -3.150 -17.889 1.00 82.38 88 SER A CA 1
ATOM 728 C C . SER A 1 88 ? 6.299 -3.499 -19.093 1.00 82.38 88 SER A C 1
ATOM 730 O O . SER A 1 88 ? 6.784 -3.578 -20.226 1.00 82.38 88 SER A O 1
ATOM 732 N N . VAL A 1 89 ? 4.997 -3.674 -18.865 1.00 80.62 89 VAL A N 1
ATOM 733 C CA . VAL A 1 89 ? 4.055 -4.191 -19.858 1.00 80.62 89 VAL A CA 1
ATOM 734 C C . VAL A 1 89 ? 3.383 -3.081 -20.662 1.00 80.62 89 VAL A C 1
ATOM 736 O O . VAL A 1 89 ? 3.329 -3.175 -21.888 1.00 80.62 89 VAL A O 1
ATOM 739 N N . ILE A 1 90 ? 2.912 -1.998 -20.038 1.00 76.88 90 ILE A N 1
ATOM 740 C CA . ILE A 1 90 ? 2.176 -0.935 -20.744 1.00 76.88 90 ILE A CA 1
ATOM 741 C C . ILE A 1 90 ? 2.971 -0.307 -21.902 1.00 76.88 90 ILE A C 1
ATOM 743 O O . ILE A 1 90 ? 2.389 -0.134 -22.979 1.00 76.88 90 ILE A O 1
ATOM 747 N N . PRO A 1 91 ? 4.275 0.007 -21.769 1.00 74.12 91 PRO A N 1
ATOM 748 C CA . PRO A 1 91 ? 5.041 0.583 -22.870 1.00 74.12 91 PRO A CA 1
ATOM 749 C C . PRO A 1 91 ? 5.117 -0.320 -24.103 1.00 74.12 91 PRO A C 1
ATOM 751 O O . PRO A 1 91 ? 5.244 0.195 -25.214 1.00 74.12 91 PRO A O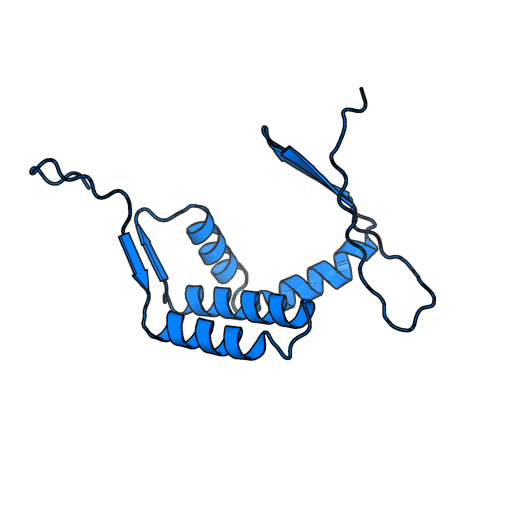 1
ATOM 754 N N . SER A 1 92 ? 5.016 -1.646 -23.935 1.00 75.75 92 SER A N 1
ATOM 755 C CA . SER A 1 92 ? 5.040 -2.597 -25.056 1.00 75.75 92 SER A CA 1
ATOM 756 C C .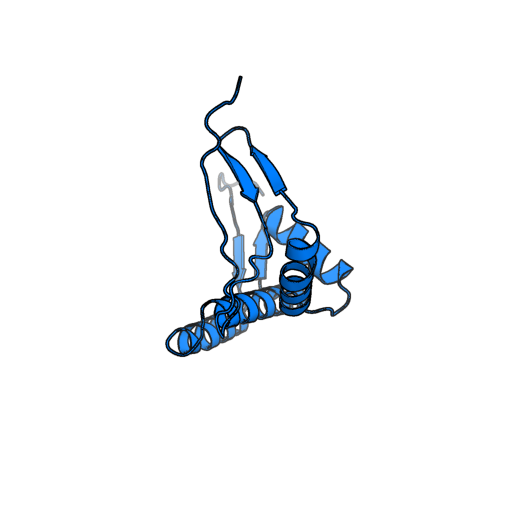 SER A 1 92 ? 3.819 -2.470 -25.972 1.00 75.75 92 SER A C 1
ATOM 758 O O . SER A 1 92 ? 3.915 -2.735 -27.168 1.00 75.75 92 SER A O 1
ATOM 760 N N . PHE A 1 93 ? 2.701 -1.973 -25.441 1.00 73.19 93 PHE A N 1
ATOM 761 C CA . PHE A 1 93 ? 1.471 -1.767 -26.198 1.00 73.19 93 PHE A CA 1
ATOM 762 C C . PHE A 1 93 ? 1.420 -0.424 -26.937 1.00 73.19 93 PHE A C 1
ATOM 764 O O . PHE A 1 93 ? 0.444 -0.168 -27.639 1.00 73.19 93 PHE A O 1
ATOM 771 N N . ASN A 1 94 ? 2.430 0.453 -26.791 1.00 68.88 94 ASN A N 1
ATOM 772 C CA . ASN A 1 94 ? 2.389 1.833 -27.303 1.00 68.88 94 ASN A CA 1
ATOM 773 C C . ASN A 1 94 ? 1.078 2.560 -26.936 1.00 68.88 94 ASN A C 1
ATOM 775 O O . ASN A 1 94 ? 0.509 3.303 -27.743 1.00 68.88 94 ASN A O 1
ATOM 779 N N . ALA A 1 95 ? 0.577 2.309 -25.727 1.00 66.62 95 ALA A N 1
ATOM 780 C CA . ALA A 1 95 ? -0.746 2.736 -25.313 1.00 66.62 95 ALA A CA 1
ATOM 781 C C . ALA A 1 95 ? -0.821 4.253 -25.068 1.00 66.62 95 ALA A C 1
ATOM 783 O O . ALA A 1 95 ? 0.098 4.892 -24.544 1.00 66.62 95 ALA A O 1
ATOM 784 N N . SER A 1 96 ? -1.970 4.835 -25.404 1.00 65.12 96 SER A N 1
ATOM 785 C CA . SER A 1 96 ? -2.348 6.184 -24.990 1.00 65.12 96 SER A CA 1
ATOM 786 C C . SER A 1 96 ? -3.587 6.115 -24.115 1.00 65.12 96 SER A C 1
ATOM 788 O O . SER A 1 96 ? -4.635 5.655 -24.564 1.00 65.12 96 SER A O 1
ATOM 790 N N . PHE A 1 97 ? -3.475 6.608 -22.889 1.00 65.06 97 PHE A N 1
ATOM 791 C CA . PHE A 1 97 ? -4.594 6.747 -21.973 1.00 65.06 97 PHE A CA 1
ATOM 792 C C . PHE A 1 97 ? -5.150 8.159 -22.084 1.00 65.06 97 PHE A C 1
ATOM 794 O O . PHE A 1 97 ? -4.420 9.138 -21.933 1.00 65.06 97 PHE A O 1
ATOM 801 N N . ILE A 1 98 ? -6.448 8.265 -22.352 1.00 63.50 98 ILE A N 1
ATOM 802 C CA . ILE A 1 98 ? -7.172 9.533 -22.307 1.00 63.50 98 ILE A CA 1
ATOM 803 C C . ILE A 1 98 ? -8.033 9.493 -21.056 1.00 63.50 98 ILE A C 1
ATOM 805 O O . ILE A 1 98 ? -9.029 8.775 -20.999 1.00 63.50 98 ILE A O 1
ATOM 809 N N . VAL A 1 99 ? -7.640 10.263 -20.049 1.00 65.31 99 VAL A N 1
ATOM 810 C CA . VAL A 1 99 ? -8.468 10.495 -18.870 1.00 65.31 99 VAL A CA 1
ATOM 811 C C . VAL A 1 99 ? -9.224 11.786 -19.118 1.00 65.31 99 VAL A C 1
ATOM 813 O O . VAL A 1 99 ? -8.684 12.885 -18.983 1.00 65.31 99 VAL A O 1
ATOM 816 N N . ASN A 1 100 ? -10.475 11.649 -19.544 1.00 58.03 100 ASN A N 1
ATOM 817 C CA . ASN A 1 100 ? -11.334 12.791 -19.797 1.00 58.03 100 ASN A CA 1
ATOM 818 C C . ASN A 1 100 ? -12.039 13.183 -18.494 1.00 58.03 100 ASN A C 1
ATOM 820 O O . ASN A 1 100 ? -12.793 12.392 -17.931 1.00 58.03 100 ASN A O 1
ATOM 824 N N . SER A 1 101 ? -11.782 14.392 -18.001 1.00 65.38 101 SER A N 1
ATOM 825 C CA . SER A 1 101 ? -12.539 14.976 -16.895 1.00 65.38 101 SER A CA 1
ATOM 826 C C . SER A 1 101 ? -13.083 16.332 -17.317 1.00 65.38 101 SER A C 1
ATOM 828 O O . SER A 1 101 ? -12.474 17.015 -18.141 1.00 65.38 101 SER A O 1
ATOM 830 N N . ASN A 1 102 ? -14.197 16.747 -16.713 1.00 67.75 102 ASN A N 1
ATOM 831 C CA . ASN A 1 102 ? -14.839 18.031 -17.015 1.00 67.75 102 ASN A CA 1
ATOM 832 C C . ASN A 1 102 ? -13.908 19.240 -16.800 1.00 67.75 102 ASN A C 1
ATOM 834 O O . ASN A 1 102 ? -14.130 20.288 -17.398 1.00 67.75 102 ASN A O 1
ATOM 838 N N . ASN A 1 103 ? -12.866 19.090 -15.975 1.00 63.47 103 ASN A N 1
ATOM 839 C CA . ASN A 1 103 ? -11.979 20.186 -15.586 1.00 63.47 103 ASN A CA 1
ATOM 840 C C . ASN A 1 103 ? -10.587 20.090 -16.220 1.00 63.47 103 ASN A C 1
ATOM 842 O O . ASN A 1 103 ? -9.911 21.106 -16.361 1.00 63.47 103 ASN A O 1
ATOM 846 N N . LEU A 1 104 ? -10.137 18.889 -16.586 1.00 50.47 104 LEU A N 1
ATOM 847 C CA . LEU A 1 104 ? -8.830 18.684 -17.197 1.00 50.47 104 LEU A CA 1
ATOM 848 C C . LEU A 1 104 ? -8.822 17.378 -18.009 1.00 50.47 104 LEU A C 1
ATOM 850 O O . LEU A 1 104 ? -8.805 16.296 -17.410 1.00 50.47 104 LEU A O 1
ATOM 854 N N . PRO A 1 105 ? -8.836 17.440 -19.350 1.00 56.78 105 PRO A N 1
ATOM 855 C CA . PRO A 1 105 ? -8.529 16.279 -20.168 1.00 56.78 105 PRO A CA 1
ATOM 856 C C . PRO A 1 105 ? -7.023 16.005 -20.088 1.00 56.78 105 PRO A C 1
ATOM 858 O O . PRO A 1 105 ? -6.201 16.841 -20.473 1.00 56.78 105 PRO A O 1
ATOM 861 N N . ILE A 1 106 ? -6.656 14.833 -19.576 1.00 63.16 106 ILE A N 1
ATOM 862 C CA . ILE A 1 106 ? -5.267 14.379 -19.490 1.00 63.16 106 ILE A CA 1
ATOM 863 C C . ILE A 1 106 ? -5.050 13.318 -20.567 1.00 63.16 106 ILE A C 1
ATOM 865 O O . ILE A 1 106 ? -5.676 12.259 -20.543 1.00 63.16 106 ILE A O 1
ATOM 869 N N . LEU A 1 107 ? -4.133 13.593 -21.497 1.00 63.91 107 LEU A N 1
ATOM 870 C CA . LEU A 1 107 ? -3.611 12.600 -22.431 1.00 63.91 107 LEU A CA 1
ATOM 871 C C . LEU A 1 107 ? -2.265 12.099 -21.907 1.00 63.91 107 LEU A C 1
ATOM 873 O O . LEU A 1 107 ? -1.291 12.852 -21.854 1.00 63.91 107 LEU A O 1
ATOM 877 N N . LEU A 1 108 ? -2.212 10.821 -21.551 1.00 61.41 108 LEU A N 1
ATOM 878 C CA . LEU A 1 108 ? -1.011 10.146 -21.087 1.00 61.41 108 LEU A CA 1
ATOM 879 C C . LEU A 1 108 ? -0.549 9.182 -22.177 1.00 61.41 108 LEU A C 1
ATOM 881 O O . LEU A 1 108 ? -1.173 8.154 -22.437 1.00 61.41 108 LEU A O 1
ATOM 885 N N . LYS A 1 109 ? 0.528 9.548 -22.870 1.00 64.75 109 LYS A N 1
ATOM 886 C CA . LYS A 1 109 ? 1.104 8.738 -23.945 1.00 64.75 109 LYS A CA 1
ATOM 887 C C . LYS A 1 109 ? 2.292 7.964 -23.398 1.00 64.75 109 LYS A C 1
ATOM 889 O O . LYS A 1 109 ? 3.291 8.577 -23.030 1.00 64.75 109 LYS A O 1
ATOM 894 N N . ILE A 1 110 ? 2.182 6.640 -23.366 1.00 63.38 110 ILE A N 1
ATOM 895 C CA . ILE A 1 110 ? 3.233 5.754 -22.869 1.00 63.38 110 ILE A CA 1
ATOM 896 C C . ILE A 1 110 ? 3.815 5.014 -24.071 1.00 63.38 110 ILE A C 1
ATOM 898 O O . ILE A 1 110 ? 3.116 4.299 -24.786 1.00 63.38 110 ILE A O 1
ATOM 902 N N . LYS A 1 111 ? 5.103 5.229 -24.332 1.00 64.25 111 LYS A N 1
ATOM 903 C CA . LYS A 1 111 ? 5.829 4.585 -25.427 1.00 64.25 111 LYS A CA 1
ATOM 904 C C . LYS A 1 111 ? 7.159 4.063 -24.920 1.00 64.25 111 LYS A C 1
ATOM 906 O O . LYS A 1 111 ? 7.834 4.753 -24.163 1.00 64.25 111 LYS A O 1
ATOM 911 N N . LYS A 1 112 ? 7.550 2.882 -25.391 1.00 56.16 112 LYS A N 1
ATOM 912 C CA . LYS A 1 112 ? 8.902 2.364 -25.191 1.00 56.16 112 LYS A CA 1
ATOM 913 C C . LYS A 1 112 ? 9.845 3.049 -26.185 1.00 56.16 112 LYS A C 1
ATOM 915 O O . LYS A 1 112 ? 9.777 2.784 -27.384 1.00 56.16 112 LYS A O 1
ATOM 920 N N . GLU A 1 113 ? 10.694 3.957 -25.710 1.00 58.84 113 GLU A N 1
ATOM 921 C CA . GLU A 1 113 ? 11.793 4.508 -26.511 1.00 58.84 113 GLU A CA 1
ATOM 922 C C . GLU A 1 113 ? 12.996 3.560 -26.419 1.00 58.84 113 GLU A C 1
ATOM 924 O O . GLU A 1 113 ? 13.540 3.334 -25.343 1.00 58.84 113 GLU A O 1
ATOM 929 N N . ASN A 1 114 ? 13.425 2.993 -27.550 1.00 48.75 114 ASN A N 1
ATOM 930 C CA . ASN A 1 114 ? 14.686 2.254 -27.633 1.00 48.75 114 ASN A CA 1
ATOM 931 C C . ASN A 1 114 ? 15.843 3.255 -27.776 1.00 48.75 114 ASN A C 1
ATOM 933 O O . ASN A 1 114 ? 16.417 3.405 -28.856 1.00 48.75 114 ASN A O 1
ATOM 937 N N . THR A 1 115 ? 16.181 3.982 -26.714 1.00 44.84 115 THR A N 1
ATOM 938 C CA . THR A 1 115 ? 17.439 4.731 -26.685 1.00 44.84 115 THR A CA 1
ATOM 939 C C . THR A 1 115 ? 18.588 3.753 -26.451 1.00 44.84 115 THR A C 1
ATOM 941 O O . THR A 1 115 ? 18.572 2.970 -25.506 1.00 44.84 115 THR A O 1
ATOM 944 N N . LYS A 1 116 ? 19.615 3.791 -27.312 1.00 43.53 116 LYS A N 1
ATOM 945 C CA . LYS A 1 116 ? 20.909 3.107 -27.113 1.00 43.53 116 LYS A CA 1
ATOM 946 C C . LYS A 1 116 ? 21.713 3.761 -25.967 1.00 43.53 116 LYS A C 1
ATOM 948 O O . LYS A 1 116 ? 22.884 4.081 -26.139 1.00 43.53 116 LYS A O 1
ATOM 953 N N . SER A 1 117 ? 21.082 4.021 -24.826 1.00 42.34 117 SER A N 1
ATOM 954 C CA . SER A 1 117 ? 21.708 4.542 -23.610 1.00 42.34 117 SER A CA 1
ATOM 955 C C . SER A 1 117 ? 21.583 3.505 -22.502 1.00 42.34 117 SER A C 1
ATOM 957 O O . SER A 1 117 ? 20.550 2.859 -22.362 1.00 42.34 117 SER A O 1
ATOM 959 N N . LEU A 1 118 ? 22.647 3.359 -21.713 1.00 38.03 118 LEU A N 1
ATOM 960 C CA . LEU A 1 118 ? 22.856 2.301 -20.716 1.00 38.03 118 LEU A CA 1
ATOM 961 C C . LEU A 1 118 ? 21.829 2.276 -19.556 1.00 38.03 118 LEU A C 1
ATOM 963 O O . LEU A 1 118 ? 21.885 1.382 -18.720 1.00 38.03 118 LEU A O 1
ATOM 967 N N . HIS A 1 119 ? 20.878 3.212 -19.523 1.00 36.59 119 HIS A N 1
ATOM 968 C CA . HIS A 1 119 ? 19.724 3.215 -18.627 1.00 36.59 119 HIS A CA 1
ATOM 969 C C . HIS A 1 119 ? 18.442 3.526 -19.424 1.00 36.59 119 HIS A C 1
ATOM 971 O O . HIS A 1 119 ? 18.365 4.592 -20.046 1.00 36.59 119 HIS A O 1
ATOM 977 N N . PRO A 1 120 ? 17.445 2.619 -19.448 1.00 40.09 120 PRO A N 1
ATOM 978 C CA . PRO A 1 120 ? 16.151 2.890 -20.057 1.00 40.09 120 PRO A CA 1
ATOM 979 C C . PRO A 1 120 ? 15.326 3.749 -19.096 1.00 40.09 120 PRO A C 1
ATOM 981 O O . PRO A 1 120 ? 14.712 3.251 -18.157 1.00 40.09 120 PRO A O 1
ATOM 984 N N . GLU A 1 121 ? 15.335 5.059 -19.310 1.00 39.66 121 GLU A N 1
ATOM 985 C CA . GLU A 1 121 ? 14.462 5.978 -18.585 1.00 39.66 121 GLU A CA 1
ATOM 986 C C . GLU A 1 121 ? 13.108 6.059 -19.304 1.00 39.66 121 GLU A C 1
ATOM 988 O O . GLU A 1 121 ? 13.017 6.513 -20.447 1.00 39.66 121 GLU A O 1
ATOM 993 N N . ASN A 1 122 ? 12.035 5.618 -18.645 1.00 42.06 122 ASN A N 1
ATOM 994 C CA . ASN A 1 122 ? 10.674 5.779 -19.151 1.00 42.06 122 ASN A CA 1
ATOM 995 C C . ASN A 1 122 ? 10.307 7.274 -19.197 1.00 42.06 122 ASN A C 1
ATOM 997 O O . ASN A 1 122 ? 9.993 7.886 -18.177 1.00 42.06 122 ASN A O 1
ATOM 1001 N N . LYS A 1 123 ? 10.318 7.891 -20.386 1.00 41.06 123 LYS A N 1
ATOM 1002 C CA . LYS A 1 123 ? 9.870 9.282 -20.561 1.00 41.06 123 LYS A CA 1
ATOM 1003 C C . LYS A 1 123 ? 8.346 9.375 -20.586 1.00 41.06 123 LYS A C 1
ATOM 1005 O O . LYS A 1 123 ? 7.704 9.085 -21.594 1.00 41.06 123 LYS A O 1
ATOM 1010 N N . VAL A 1 124 ? 7.762 9.877 -19.499 1.00 45.03 124 VAL A N 1
ATOM 1011 C CA . VAL A 1 124 ? 6.354 10.298 -19.459 1.00 45.03 124 VAL A CA 1
ATOM 1012 C C . VAL A 1 124 ? 6.254 11.732 -19.980 1.00 45.03 124 VAL A C 1
ATOM 1014 O O . VAL A 1 124 ? 6.748 12.668 -19.352 1.00 45.03 124 VAL A O 1
ATOM 1017 N N . ARG A 1 125 ? 5.626 11.929 -21.147 1.00 40.25 125 ARG A N 1
ATOM 1018 C CA . ARG A 1 125 ? 5.419 13.264 -21.732 1.00 40.25 125 ARG A CA 1
ATOM 1019 C C . ARG A 1 125 ? 3.983 13.721 -21.489 1.00 40.25 125 ARG A C 1
ATOM 1021 O O . ARG A 1 125 ? 3.050 13.178 -22.075 1.00 40.25 125 ARG A O 1
ATOM 1028 N N . TYR A 1 126 ? 3.819 14.734 -20.645 1.00 44.69 126 TYR A N 1
ATOM 1029 C CA . TYR A 1 126 ? 2.538 15.397 -20.412 1.00 44.69 126 TYR A CA 1
ATOM 1030 C C . TYR A 1 126 ? 2.301 16.444 -21.499 1.00 44.69 126 TYR A C 1
ATOM 1032 O O . TYR A 1 126 ? 3.205 17.198 -21.864 1.00 44.69 126 TYR A O 1
ATOM 1040 N N . SER A 1 127 ? 1.093 16.508 -22.045 1.00 44.12 127 SER A N 1
ATOM 1041 C CA . SER A 1 127 ? 0.700 17.601 -22.934 1.00 44.12 127 SER A CA 1
ATOM 1042 C C . SER A 1 127 ? -0.741 17.993 -22.635 1.00 44.12 127 SER A C 1
ATOM 1044 O O . SER A 1 127 ? -1.610 17.119 -22.666 1.00 44.12 127 SER A O 1
ATOM 1046 N N . PRO A 1 128 ? -1.021 19.275 -22.337 1.00 40.28 128 PRO A N 1
ATOM 1047 C CA . PRO A 1 128 ? -2.394 19.738 -22.246 1.00 40.28 128 PRO A CA 1
ATOM 1048 C C . PRO A 1 128 ? -3.043 19.560 -23.618 1.00 40.28 128 PRO A C 1
ATOM 1050 O O . PRO A 1 128 ? -2.543 20.067 -24.625 1.00 40.28 128 PRO A O 1
ATOM 1053 N N . MET A 1 129 ? -4.141 18.807 -23.663 1.00 43.19 129 MET A N 1
ATOM 1054 C CA . MET A 1 129 ? -4.891 18.585 -24.893 1.00 43.19 129 MET A CA 1
ATOM 1055 C C . MET A 1 129 ? -5.584 19.907 -25.266 1.00 43.19 129 MET A C 1
ATOM 1057 O O . MET A 1 129 ? -6.655 20.229 -24.755 1.00 43.19 129 MET A O 1
ATOM 1061 N N . ARG A 1 130 ? -4.954 20.726 -26.120 1.00 41.84 130 ARG A N 1
ATOM 1062 C CA . ARG A 1 130 ? -5.670 21.813 -26.802 1.00 41.84 130 ARG A CA 1
ATOM 1063 C C . ARG A 1 130 ? -6.523 21.162 -27.885 1.00 41.84 130 ARG A C 1
ATOM 1065 O O . ARG A 1 130 ? -6.001 20.381 -28.674 1.00 41.84 130 ARG A O 1
ATOM 1072 N N . LYS A 1 131 ? -7.828 21.441 -27.843 1.00 38.59 131 LYS A N 1
ATOM 1073 C CA . LYS A 1 131 ? -8.859 20.951 -28.768 1.00 38.59 131 LYS A CA 1
ATOM 1074 C C . LYS A 1 131 ? -8.316 20.842 -30.200 1.00 38.59 131 LYS A C 1
ATOM 1076 O O . LYS A 1 131 ? -8.014 21.864 -30.805 1.00 38.59 131 LYS A O 1
ATOM 1081 N N . PHE A 1 132 ? -8.232 19.622 -30.719 1.00 37.50 132 PHE A N 1
ATOM 1082 C CA . PHE A 1 132 ? -8.280 19.380 -32.156 1.00 37.50 132 PHE A CA 1
ATOM 1083 C C . PHE A 1 132 ? -9.757 19.143 -32.481 1.00 37.50 132 PHE A C 1
ATOM 1085 O O . PHE A 1 132 ? -10.280 18.059 -32.224 1.00 37.50 132 PHE A O 1
ATOM 1092 N N . LEU A 1 133 ? -10.431 20.221 -32.888 1.00 37.44 133 LEU A N 1
ATOM 1093 C CA . LEU A 1 133 ? -11.619 20.166 -33.739 1.00 37.44 133 LEU A CA 1
ATOM 1094 C C . LEU A 1 133 ? -11.132 20.216 -35.186 1.00 37.44 133 LEU A C 1
ATOM 1096 O O . LEU A 1 133 ? -10.173 20.988 -35.423 1.00 37.44 133 LEU A O 1
#

pLDDT: mean 76.87, std 19.52, range [36.59, 95.94]